Protein AF-K7RZB9-F1 (afdb_monomer_lite)

Structure (mmCIF, N/CA/C/O backbone):
data_AF-K7RZB9-F1
#
_entry.id   AF-K7RZB9-F1
#
loop_
_atom_site.group_PDB
_atom_site.id
_atom_site.type_symbol
_atom_site.label_atom_id
_atom_site.label_alt_id
_atom_site.label_comp_id
_atom_site.label_asym_id
_atom_site.label_entity_id
_atom_site.label_seq_id
_atom_site.pdbx_PDB_ins_code
_atom_site.Cartn_x
_atom_site.Cartn_y
_atom_site.Cartn_z
_atom_site.occupancy
_atom_site.B_iso_or_equiv
_atom_site.auth_seq_id
_atom_site.auth_comp_id
_atom_site.auth_asym_id
_atom_site.auth_atom_id
_atom_site.pdbx_PDB_model_num
ATOM 1 N N . HIS A 1 1 ? 23.917 3.919 10.708 1.00 86.81 1 HIS A N 1
ATOM 2 C CA . HIS A 1 1 ? 23.517 2.500 10.833 1.00 86.81 1 HIS A CA 1
ATOM 3 C C . HIS A 1 1 ? 22.229 2.370 11.640 1.00 86.81 1 HIS A C 1
ATOM 5 O O . HIS A 1 1 ? 21.268 1.880 11.075 1.00 86.81 1 HIS A O 1
ATOM 11 N N . ALA A 1 2 ? 22.162 2.907 12.866 1.00 94.69 2 ALA A N 1
ATOM 12 C CA . ALA A 1 2 ? 20.962 2.867 13.715 1.00 94.69 2 ALA A CA 1
ATOM 13 C C . ALA A 1 2 ? 19.659 3.330 13.028 1.00 94.69 2 ALA A C 1
ATOM 15 O O . ALA A 1 2 ? 18.684 2.592 13.051 1.00 94.69 2 ALA A O 1
ATOM 16 N N . LEU A 1 3 ? 19.664 4.478 12.334 1.00 95.19 3 LEU A N 1
ATOM 17 C CA . LEU A 1 3 ? 18.465 4.980 11.637 1.00 95.19 3 LEU A CA 1
ATOM 18 C C . LEU A 1 3 ? 17.928 4.010 10.572 1.00 95.19 3 LEU A C 1
ATOM 20 O O . LEU A 1 3 ? 16.728 3.806 10.491 1.00 95.19 3 LEU A O 1
ATOM 24 N N . ARG A 1 4 ? 18.812 3.340 9.817 1.00 93.81 4 ARG A N 1
ATOM 25 C CA . ARG A 1 4 ? 18.403 2.329 8.822 1.00 93.81 4 ARG A CA 1
ATOM 26 C C . ARG A 1 4 ? 17.806 1.077 9.461 1.00 93.81 4 ARG A C 1
ATOM 28 O O . ARG A 1 4 ? 17.101 0.332 8.797 1.00 93.81 4 ARG A O 1
ATOM 35 N N . THR A 1 5 ? 18.158 0.788 10.710 1.00 92.56 5 THR A N 1
ATOM 36 C CA . THR A 1 5 ? 17.563 -0.321 11.460 1.00 92.56 5 THR A CA 1
ATOM 37 C C . THR A 1 5 ? 16.203 0.086 12.012 1.00 92.56 5 THR A C 1
ATOM 39 O O . THR A 1 5 ? 15.276 -0.707 11.916 1.00 92.56 5 THR A O 1
ATOM 42 N N . ALA A 1 6 ? 16.083 1.314 12.526 1.00 92.38 6 ALA A N 1
ATOM 43 C CA . ALA A 1 6 ? 14.823 1.862 13.020 1.00 92.38 6 ALA A CA 1
ATOM 44 C C . ALA A 1 6 ? 13.774 1.994 11.904 1.00 92.38 6 ALA A C 1
ATOM 46 O O . ALA A 1 6 ? 12.635 1.607 12.098 1.00 92.38 6 ALA A O 1
ATOM 47 N N . GLU A 1 7 ? 14.167 2.437 10.707 1.00 93.44 7 GLU A N 1
ATOM 48 C CA . GLU A 1 7 ? 13.262 2.570 9.554 1.00 93.44 7 GLU A CA 1
ATOM 49 C C . GLU A 1 7 ? 12.552 1.257 9.192 1.00 93.44 7 GLU A C 1
ATOM 51 O O . GLU A 1 7 ? 11.417 1.278 8.733 1.00 93.44 7 GLU A O 1
ATOM 56 N N . LYS A 1 8 ? 13.181 0.098 9.436 1.00 92.38 8 LYS A N 1
ATOM 57 C CA . LYS A 1 8 ? 12.597 -1.200 9.073 1.00 92.38 8 LYS A CA 1
ATOM 58 C C . LYS A 1 8 ? 11.256 -1.463 9.738 1.00 92.38 8 LYS A C 1
ATOM 60 O O . LYS A 1 8 ? 10.449 -2.134 9.112 1.00 92.38 8 LYS A O 1
ATOM 65 N N . SER A 1 9 ? 11.032 -0.973 10.960 1.00 92.38 9 SER A N 1
ATOM 66 C CA . SER A 1 9 ? 9.755 -1.190 11.644 1.00 92.38 9 SER A CA 1
ATOM 67 C C . SER A 1 9 ? 8.604 -0.408 11.020 1.00 92.38 9 SER A C 1
ATOM 69 O O . SER A 1 9 ? 7.463 -0.798 11.192 1.00 92.38 9 SER A O 1
ATOM 71 N N . LEU A 1 10 ? 8.904 0.659 10.275 1.00 93.81 10 LEU A N 1
ATOM 72 C CA . LEU A 1 10 ? 7.909 1.507 9.613 1.00 93.81 10 LEU A CA 1
ATOM 73 C C . LEU A 1 10 ? 7.630 1.065 8.169 1.00 93.81 10 LEU A C 1
ATOM 75 O O . LEU A 1 10 ? 6.734 1.585 7.509 1.00 93.81 10 LEU A O 1
ATOM 79 N N . LEU A 1 11 ? 8.427 0.137 7.632 1.00 96.69 11 LEU A N 1
ATOM 80 C CA . LEU A 1 11 ? 8.294 -0.298 6.248 1.00 96.69 11 LEU A CA 1
ATOM 81 C C . LEU A 1 11 ? 7.316 -1.474 6.115 1.00 96.69 11 LEU A C 1
ATOM 83 O O . LEU A 1 11 ? 7.296 -2.373 6.962 1.00 96.69 11 LEU A O 1
ATOM 87 N N . PRO A 1 12 ? 6.574 -1.544 4.993 1.00 98.00 12 PRO A N 1
ATOM 88 C CA . PRO A 1 12 ? 5.819 -2.733 4.632 1.00 98.00 12 PRO A CA 1
ATOM 89 C C . PRO A 1 12 ? 6.683 -3.991 4.666 1.00 98.00 12 PRO A C 1
ATOM 91 O O . PRO A 1 12 ? 7.826 -4.001 4.200 1.00 98.00 12 PRO A O 1
ATOM 94 N N . GLY A 1 13 ? 6.101 -5.052 5.214 1.00 96.75 13 GLY A N 1
ATOM 95 C CA . GLY A 1 13 ? 6.758 -6.340 5.387 1.00 96.75 13 GLY A CA 1
ATOM 96 C C . GLY A 1 13 ? 7.441 -6.556 6.738 1.00 96.75 13 GLY A C 1
ATOM 97 O O . GLY A 1 13 ? 8.184 -7.522 6.879 1.00 96.75 13 GLY A O 1
ATOM 98 N N . TYR A 1 14 ? 7.225 -5.664 7.711 1.00 97.31 14 TYR A N 1
ATOM 99 C CA . TYR A 1 14 ? 7.712 -5.835 9.083 1.00 97.31 14 TYR A CA 1
ATOM 100 C C . TYR A 1 14 ? 6.700 -6.522 10.009 1.00 97.31 14 TYR A C 1
ATOM 102 O O . TYR A 1 14 ? 7.058 -7.435 10.752 1.00 97.31 14 TYR A O 1
ATOM 110 N N . HIS A 1 15 ? 5.440 -6.082 9.973 1.00 97.31 15 HIS A N 1
ATOM 111 C CA . HIS A 1 15 ? 4.393 -6.597 10.853 1.00 97.31 15 HIS A CA 1
ATOM 112 C C . HIS A 1 15 ? 3.755 -7.872 10.277 1.00 97.31 15 HIS A C 1
ATOM 114 O O . HIS A 1 15 ? 3.395 -7.884 9.095 1.00 97.31 15 HIS A O 1
ATOM 120 N N . PRO A 1 16 ? 3.573 -8.933 11.084 1.00 97.75 16 PRO A N 1
ATOM 121 C CA . PRO A 1 16 ? 2.820 -10.110 10.671 1.00 97.75 16 PRO A CA 1
ATOM 122 C C . PRO A 1 16 ? 1.315 -9.805 10.633 1.00 97.75 16 PRO A C 1
ATOM 124 O O . PRO A 1 16 ? 0.797 -9.081 11.479 1.00 97.75 16 PRO A O 1
ATOM 127 N N . PHE A 1 17 ? 0.606 -10.391 9.671 1.00 97.75 17 PHE A N 1
ATOM 128 C CA . PHE A 1 17 ? -0.844 -10.277 9.518 1.00 97.75 17 PHE A CA 1
ATOM 129 C C . PHE A 1 17 ? -1.412 -11.507 8.804 1.00 97.75 17 PHE A C 1
ATOM 131 O O . PHE A 1 17 ? -0.680 -12.274 8.177 1.00 97.75 17 PHE A O 1
ATOM 138 N N . GLU A 1 18 ? -2.729 -11.671 8.866 1.00 97.94 18 GLU A N 1
ATOM 139 C CA . GLU A 1 18 ? -3.458 -12.739 8.188 1.00 97.94 18 GLU A CA 1
ATOM 140 C C . GLU A 1 18 ? -4.722 -12.176 7.531 1.00 97.94 18 GLU A C 1
ATOM 142 O O . GLU A 1 18 ? -5.323 -11.223 8.024 1.00 97.94 18 GLU A O 1
ATOM 147 N N . TRP A 1 19 ? -5.114 -12.772 6.405 1.00 97.94 19 TRP A N 1
ATOM 148 C CA . TRP A 1 19 ? -6.389 -12.499 5.749 1.00 97.94 19 TRP A CA 1
ATOM 149 C C . TRP A 1 19 ? -7.316 -13.693 5.923 1.00 97.94 19 TRP A C 1
ATOM 151 O O . TRP A 1 19 ? -6.971 -14.806 5.522 1.00 97.94 19 TRP A O 1
ATOM 161 N N . GLU A 1 20 ? -8.511 -13.441 6.451 1.00 96.19 20 GLU A N 1
ATOM 162 C CA . GLU A 1 20 ? -9.566 -14.438 6.594 1.00 96.19 20 GLU A CA 1
ATOM 163 C C . GLU A 1 20 ? -10.818 -13.990 5.810 1.00 96.19 20 GLU A C 1
ATOM 165 O O . GLU A 1 20 ? -11.444 -12.992 6.172 1.00 96.19 20 GLU A O 1
ATOM 170 N N . PRO A 1 21 ? -11.204 -14.688 4.723 1.00 97.44 21 PRO A N 1
ATOM 171 C CA . PRO A 1 21 ? -10.501 -15.808 4.091 1.00 97.44 21 PRO A CA 1
ATOM 172 C C . PRO A 1 21 ? -9.210 -15.370 3.363 1.00 97.44 21 PRO A C 1
ATOM 174 O O . PRO A 1 21 ? -9.065 -14.192 3.023 1.00 97.44 21 PRO A O 1
ATOM 177 N N . PRO A 1 22 ? -8.298 -16.311 3.038 1.00 97.94 22 PRO A N 1
ATOM 178 C CA . PRO A 1 22 ? -7.085 -15.997 2.291 1.00 97.94 22 PRO A CA 1
ATOM 179 C C . PRO A 1 22 ? -7.374 -15.308 0.953 1.00 97.94 22 PRO A C 1
ATOM 181 O O . PRO A 1 22 ? -8.254 -15.721 0.190 1.00 97.94 22 PRO A O 1
ATOM 184 N N . LEU A 1 23 ? -6.588 -14.278 0.638 1.00 97.88 23 LEU A N 1
ATOM 185 C CA . LEU A 1 23 ? -6.722 -13.526 -0.606 1.00 97.88 23 LEU A CA 1
ATOM 186 C C . LEU A 1 23 ? -6.382 -14.389 -1.830 1.00 97.88 23 LEU A C 1
ATOM 188 O O . LEU A 1 23 ? -5.348 -15.056 -1.904 1.00 97.88 23 LEU A O 1
ATOM 192 N N . LYS A 1 24 ? -7.238 -14.330 -2.852 1.00 98.12 24 LYS A N 1
ATOM 193 C CA . LYS A 1 24 ? -7.022 -15.045 -4.114 1.00 98.12 24 LYS A CA 1
ATOM 194 C C . LYS A 1 24 ? -5.828 -14.456 -4.872 1.00 98.12 24 LYS A C 1
ATOM 196 O O . LYS A 1 24 ? -5.777 -13.253 -5.100 1.00 98.12 24 LYS A O 1
ATOM 201 N N . ASN A 1 25 ? -4.923 -15.319 -5.342 1.00 97.25 25 ASN A N 1
ATOM 202 C CA . ASN A 1 25 ? -3.728 -14.957 -6.125 1.00 97.25 25 ASN A CA 1
ATOM 203 C C . ASN A 1 25 ? -2.738 -14.017 -5.406 1.00 97.25 25 ASN A C 1
ATOM 205 O O . ASN A 1 25 ? -1.891 -13.407 -6.056 1.00 97.25 25 ASN A O 1
ATOM 209 N N . VAL A 1 26 ? -2.815 -13.917 -4.079 1.00 97.69 26 VAL A N 1
ATOM 210 C CA . VAL A 1 26 ? -1.861 -13.167 -3.256 1.00 97.69 26 VAL A CA 1
ATOM 211 C C . VAL A 1 26 ? -1.153 -14.156 -2.333 1.00 97.69 26 VAL A C 1
ATOM 213 O O . VAL A 1 26 ? -1.779 -15.037 -1.751 1.00 97.69 26 VAL A O 1
ATOM 216 N N . SER A 1 27 ? 0.174 -14.054 -2.238 1.00 97.00 27 SER A N 1
ATOM 217 C CA . SER A 1 27 ? 0.959 -14.895 -1.329 1.00 97.00 27 SER A CA 1
ATOM 218 C C . SER A 1 27 ? 0.660 -14.541 0.129 1.00 97.00 27 SER A C 1
ATOM 220 O O . SER A 1 27 ? 0.592 -13.363 0.467 1.00 97.00 27 SER A O 1
ATOM 222 N N . SER A 1 28 ? 0.575 -15.548 1.001 1.00 97.38 28 SER A N 1
ATOM 223 C CA . SER A 1 28 ? 0.438 -15.366 2.453 1.00 97.38 28 SER A CA 1
ATOM 224 C C . SER A 1 28 ? 1.724 -14.908 3.150 1.00 97.38 28 SER A C 1
ATOM 226 O O . SER A 1 28 ? 1.711 -14.680 4.353 1.00 97.38 28 SER A O 1
ATOM 228 N N . ASN A 1 29 ? 2.848 -14.788 2.431 1.00 97.62 29 ASN A N 1
ATOM 229 C CA . ASN A 1 29 ? 4.093 -14.302 3.018 1.00 97.62 29 ASN A CA 1
ATOM 230 C C . ASN A 1 29 ? 3.932 -12.836 3.444 1.00 97.62 29 ASN A C 1
ATOM 232 O O . ASN A 1 29 ? 3.626 -11.994 2.596 1.00 97.62 29 ASN A O 1
ATOM 236 N N . THR A 1 30 ? 4.155 -12.536 4.718 1.00 97.75 30 THR A N 1
ATOM 237 C CA . THR A 1 30 ? 4.081 -11.182 5.278 1.00 97.75 30 THR A CA 1
ATOM 238 C C . THR A 1 30 ? 5.384 -10.415 5.108 1.00 97.75 30 THR A C 1
ATOM 240 O O . THR A 1 30 ? 5.344 -9.196 5.059 1.00 97.75 30 THR A O 1
ATOM 243 N N . ASP A 1 31 ? 6.515 -11.095 4.909 1.00 97.06 31 ASP A N 1
ATOM 244 C CA . ASP A 1 31 ? 7.859 -10.502 4.888 1.00 97.06 31 ASP A CA 1
ATOM 245 C C . ASP A 1 31 ? 8.217 -9.978 3.485 1.00 97.06 31 ASP A C 1
ATOM 247 O O . ASP A 1 31 ? 9.229 -10.340 2.876 1.00 97.06 31 ASP A O 1
ATOM 251 N N . VAL A 1 32 ? 7.329 -9.159 2.916 1.00 96.56 32 VAL A N 1
ATOM 252 C CA . VAL A 1 32 ? 7.442 -8.630 1.551 1.00 96.56 32 VAL A CA 1
ATOM 253 C C . VAL A 1 32 ? 7.487 -7.106 1.583 1.00 96.56 32 VAL A C 1
ATOM 255 O O . VAL A 1 32 ? 6.470 -6.447 1.782 1.00 96.56 32 VAL A O 1
ATOM 258 N N . GLY A 1 33 ? 8.679 -6.555 1.346 1.00 96.38 33 GLY A N 1
ATOM 259 C CA . GLY A 1 33 ? 8.914 -5.114 1.240 1.00 96.38 33 GLY A CA 1
ATOM 260 C C . GLY A 1 33 ? 8.756 -4.578 -0.186 1.00 96.38 33 GLY A C 1
ATOM 261 O O . GLY A 1 33 ? 7.805 -4.901 -0.900 1.00 96.38 33 GLY A O 1
ATOM 262 N N . ILE A 1 34 ? 9.702 -3.739 -0.617 1.00 98.06 34 ILE A N 1
ATOM 263 C CA . ILE A 1 34 ? 9.713 -3.184 -1.977 1.00 98.06 34 ILE A CA 1
ATOM 264 C C . ILE A 1 34 ? 9.968 -4.310 -2.985 1.00 98.06 34 ILE A C 1
ATOM 266 O O . ILE A 1 34 ? 11.004 -4.973 -2.941 1.00 98.06 34 ILE A O 1
ATOM 270 N N . ILE A 1 35 ? 9.049 -4.479 -3.932 1.00 98.12 35 ILE A N 1
ATOM 271 C CA . ILE A 1 35 ? 9.138 -5.462 -5.013 1.00 98.12 35 ILE A CA 1
ATOM 272 C C . ILE A 1 35 ? 9.236 -4.786 -6.377 1.00 98.12 35 ILE A C 1
ATOM 274 O O . ILE A 1 35 ? 8.927 -3.601 -6.547 1.00 98.12 35 ILE A O 1
ATOM 278 N N . ASP A 1 36 ? 9.679 -5.557 -7.368 1.00 97.12 36 ASP A N 1
ATOM 279 C CA . ASP A 1 36 ? 9.704 -5.099 -8.747 1.00 97.12 36 ASP A CA 1
ATOM 280 C C . ASP A 1 36 ? 8.285 -4.922 -9.298 1.00 97.12 36 ASP A C 1
ATOM 282 O O . ASP A 1 36 ? 7.478 -5.854 -9.297 1.00 97.12 36 ASP A O 1
ATOM 286 N N . GLY A 1 37 ? 7.975 -3.714 -9.770 1.00 96.69 37 GLY A N 1
ATOM 287 C CA . GLY A 1 37 ? 6.637 -3.376 -10.253 1.00 96.69 37 GLY A CA 1
ATOM 288 C C . GLY A 1 37 ? 6.249 -4.151 -11.511 1.00 96.69 37 GLY A C 1
ATOM 289 O O . GLY A 1 37 ? 5.067 -4.429 -11.703 1.00 96.69 37 GLY A O 1
ATOM 290 N N . LEU A 1 38 ? 7.239 -4.606 -12.287 1.00 95.62 38 LEU A N 1
ATOM 291 C CA . LEU A 1 38 ? 7.045 -5.459 -13.464 1.00 95.62 38 LEU A CA 1
ATOM 292 C C . LEU A 1 38 ? 6.462 -6.834 -13.127 1.00 95.62 38 LEU A C 1
ATOM 294 O O . LEU A 1 38 ? 5.956 -7.511 -14.013 1.00 95.62 38 LEU A O 1
ATOM 298 N N . SER A 1 39 ? 6.501 -7.250 -11.856 1.00 94.56 39 SER A N 1
ATOM 299 C CA . SER A 1 39 ? 5.780 -8.428 -11.357 1.00 94.56 39 SER A CA 1
ATOM 300 C C . SER A 1 39 ? 6.043 -9.718 -12.156 1.00 94.56 39 SER A C 1
ATOM 302 O O . SER A 1 39 ? 5.150 -10.547 -12.308 1.00 94.56 39 SER A O 1
ATOM 304 N N . GLY A 1 40 ? 7.273 -9.894 -12.653 1.00 92.25 40 GLY A N 1
ATOM 305 C CA . GLY A 1 40 ? 7.693 -11.093 -13.384 1.00 92.25 40 GLY A CA 1
ATOM 306 C C . GLY A 1 40 ? 7.431 -11.080 -14.892 1.00 92.25 40 GLY A C 1
ATOM 307 O O . GLY A 1 40 ? 7.579 -12.128 -15.516 1.00 92.25 40 GLY A O 1
ATOM 308 N N . ILE A 1 41 ? 7.068 -9.935 -15.488 1.00 91.25 41 ILE A N 1
ATOM 309 C CA . ILE A 1 41 ? 7.002 -9.797 -16.952 1.00 91.25 41 ILE A CA 1
ATOM 310 C C . ILE A 1 41 ? 8.354 -10.191 -17.562 1.00 91.25 41 ILE A C 1
ATOM 312 O O . ILE A 1 41 ? 9.400 -9.663 -17.175 1.00 91.25 41 ILE A O 1
ATOM 316 N N . GLN A 1 42 ? 8.327 -11.134 -18.507 1.00 85.56 42 GLN A N 1
ATOM 317 C CA . GLN A 1 42 ? 9.526 -11.558 -19.220 1.00 85.56 42 GLN A CA 1
ATOM 318 C C . GLN A 1 42 ? 10.000 -10.443 -20.151 1.00 85.56 42 GLN A C 1
ATOM 320 O O . GLN A 1 42 ? 9.224 -9.878 -20.915 1.00 85.56 42 GLN A O 1
ATOM 325 N N . GLN A 1 43 ? 11.294 -10.142 -20.083 1.00 83.88 43 GLN A N 1
ATOM 326 C CA . GLN A 1 43 ? 11.951 -9.218 -20.997 1.00 83.88 43 GLN A CA 1
ATOM 327 C C . GLN A 1 43 ? 12.618 -10.038 -22.103 1.00 83.88 43 GLN A C 1
ATOM 329 O O . GLN A 1 43 ? 13.783 -10.417 -21.989 1.00 83.88 43 GLN A O 1
ATOM 334 N N . SER A 1 44 ? 11.845 -10.367 -23.139 1.00 90.69 44 SER A N 1
ATOM 335 C CA . SER A 1 44 ? 12.346 -10.982 -24.371 1.00 90.69 44 SER A CA 1
ATOM 336 C C . SER A 1 44 ? 12.315 -9.973 -25.513 1.00 90.69 44 SER A C 1
ATOM 338 O O . SER A 1 44 ? 11.444 -9.110 -25.558 1.00 90.69 44 SER A O 1
ATOM 340 N N . VAL A 1 45 ? 13.242 -10.106 -26.463 1.00 90.62 45 VAL A N 1
ATOM 341 C CA . VAL A 1 45 ? 13.252 -9.301 -27.699 1.00 90.62 45 VAL A CA 1
ATOM 342 C C . VAL A 1 45 ? 12.113 -9.666 -28.651 1.00 90.62 45 VAL A C 1
ATOM 344 O O . VAL A 1 45 ? 11.765 -8.868 -29.516 1.00 90.62 45 VAL A O 1
ATOM 347 N N . ASP A 1 46 ? 11.550 -10.864 -28.491 1.00 94.25 46 ASP A N 1
ATOM 348 C CA . ASP A 1 46 ? 10.419 -11.350 -29.285 1.00 94.25 46 ASP A CA 1
ATOM 349 C C . ASP A 1 46 ? 9.068 -10.841 -28.750 1.00 94.25 46 ASP A C 1
ATOM 351 O O . ASP A 1 46 ? 8.060 -10.892 -29.457 1.00 94.25 46 ASP A O 1
ATOM 355 N N . ASP A 1 47 ? 9.051 -10.351 -27.506 1.00 92.19 47 ASP A N 1
ATOM 356 C CA . ASP A 1 47 ? 7.859 -9.859 -26.820 1.00 92.19 47 ASP A CA 1
ATOM 357 C C . ASP A 1 47 ? 7.737 -8.329 -26.925 1.00 92.19 47 ASP A C 1
ATOM 359 O O . ASP A 1 47 ? 8.595 -7.629 -27.467 1.00 92.19 47 ASP A O 1
ATOM 363 N N . TYR A 1 48 ? 6.637 -7.783 -26.400 1.00 90.06 48 TYR A N 1
ATOM 364 C CA . TYR A 1 48 ? 6.429 -6.338 -26.372 1.00 90.06 48 TYR A CA 1
ATOM 365 C C . TYR A 1 48 ? 7.508 -5.647 -25.512 1.00 90.06 48 TYR A C 1
ATOM 367 O O . TYR A 1 48 ? 7.712 -6.060 -24.366 1.00 90.06 48 TYR A O 1
ATOM 375 N N . PRO A 1 49 ? 8.171 -4.587 -26.013 1.00 89.50 49 PRO A N 1
ATOM 376 C CA . PRO A 1 49 ? 9.244 -3.925 -25.281 1.00 89.50 49 PRO A CA 1
ATOM 377 C C . PRO A 1 49 ? 8.726 -3.292 -23.985 1.00 89.50 49 PRO A C 1
ATOM 379 O O . PRO A 1 49 ? 7.701 -2.607 -23.959 1.00 89.50 49 PRO A O 1
ATOM 382 N N . VAL A 1 50 ? 9.451 -3.532 -22.891 1.00 91.81 50 VAL A N 1
ATOM 383 C CA . VAL A 1 50 ? 9.126 -3.016 -21.557 1.00 91.81 50 VAL A CA 1
ATOM 384 C C . VAL A 1 50 ? 10.068 -1.864 -21.223 1.00 91.81 50 VAL A C 1
ATOM 386 O O . VAL A 1 50 ? 11.090 -2.037 -20.561 1.00 91.81 50 VAL A O 1
ATOM 389 N N . ASP A 1 51 ? 9.681 -0.671 -21.660 1.00 92.31 51 ASP A N 1
ATOM 390 C CA . ASP A 1 51 ? 10.452 0.569 -21.511 1.00 92.31 51 ASP A CA 1
ATOM 391 C C . ASP A 1 51 ? 10.060 1.323 -20.228 1.00 92.31 51 ASP A C 1
ATOM 393 O O . ASP A 1 51 ? 9.695 2.500 -20.225 1.00 92.31 51 ASP A O 1
ATOM 397 N N . THR A 1 52 ? 10.043 0.607 -19.100 1.00 94.50 52 THR A N 1
ATOM 398 C CA . THR A 1 52 ? 9.684 1.173 -17.796 1.00 94.50 52 THR A CA 1
ATOM 399 C C . THR A 1 52 ? 10.456 0.516 -16.657 1.00 94.50 52 THR A C 1
ATOM 401 O O . THR A 1 52 ? 10.796 -0.667 -16.691 1.00 94.50 52 THR A O 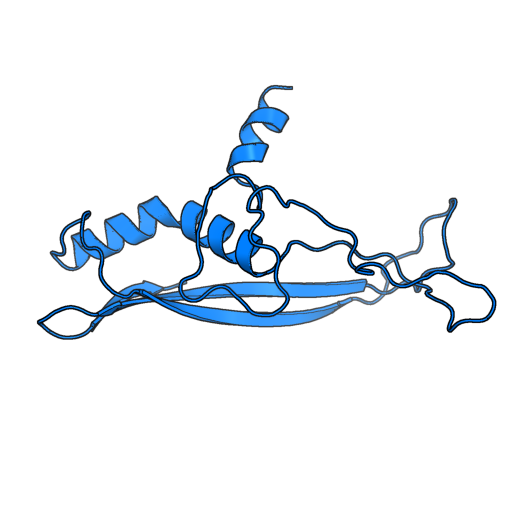1
ATOM 404 N N . ILE A 1 53 ? 10.716 1.298 -15.613 1.00 96.06 53 ILE A N 1
ATOM 405 C CA . ILE A 1 53 ? 11.285 0.832 -14.354 1.00 96.06 53 ILE A CA 1
ATOM 406 C C . ILE A 1 53 ? 10.252 1.122 -13.274 1.00 96.06 53 ILE A C 1
ATOM 408 O O . ILE A 1 53 ? 9.869 2.271 -13.067 1.00 96.06 53 ILE A O 1
ATOM 412 N N . ALA A 1 54 ? 9.819 0.082 -12.564 1.00 97.25 54 ALA A N 1
ATOM 413 C CA . ALA A 1 54 ? 8.777 0.205 -11.558 1.00 97.25 54 ALA A CA 1
ATOM 414 C C . ALA A 1 54 ? 9.192 -0.446 -10.236 1.00 97.25 54 ALA A C 1
ATOM 416 O O . ALA A 1 54 ? 9.836 -1.497 -10.192 1.00 97.25 54 ALA A O 1
ATOM 417 N N . LYS A 1 55 ? 8.784 0.174 -9.131 1.00 98.38 55 LYS A N 1
ATOM 418 C CA . LYS A 1 55 ? 8.863 -0.387 -7.781 1.00 98.38 55 LYS A CA 1
ATOM 419 C C . LYS A 1 55 ? 7.544 -0.127 -7.083 1.00 98.38 55 LYS A C 1
ATOM 421 O O . LYS A 1 55 ? 6.922 0.907 -7.303 1.00 98.38 55 LYS A O 1
ATOM 426 N N . ARG A 1 56 ? 7.110 -1.080 -6.269 1.00 98.44 56 ARG A N 1
ATOM 427 C CA . ARG A 1 56 ? 5.876 -0.968 -5.491 1.00 98.44 56 ARG A CA 1
ATOM 428 C C . ARG A 1 56 ? 5.986 -1.771 -4.210 1.00 98.44 56 ARG A C 1
ATOM 430 O O . ARG A 1 56 ? 6.810 -2.678 -4.113 1.00 98.44 56 ARG A O 1
ATOM 437 N N . PHE A 1 57 ? 5.106 -1.478 -3.270 1.00 98.50 57 PHE A N 1
ATOM 438 C CA . PHE A 1 57 ? 4.775 -2.412 -2.205 1.00 98.50 57 PHE A CA 1
ATOM 439 C C . PHE A 1 57 ? 3.656 -3.353 -2.665 1.00 98.50 57 PHE A C 1
ATOM 441 O O . PHE A 1 57 ? 2.929 -3.071 -3.628 1.00 98.50 57 PHE A O 1
ATOM 448 N N . ARG A 1 58 ? 3.516 -4.500 -1.996 1.00 98.25 58 ARG A N 1
ATOM 449 C CA . ARG A 1 58 ? 2.288 -5.292 -2.108 1.00 98.25 58 ARG A CA 1
ATOM 450 C C . ARG A 1 58 ? 1.177 -4.543 -1.368 1.00 98.25 58 ARG A C 1
ATOM 452 O O . ARG A 1 58 ? 1.432 -3.991 -0.302 1.00 98.25 58 ARG A O 1
ATOM 459 N N . TYR A 1 59 ? -0.011 -4.464 -1.961 1.00 98.31 59 TYR A N 1
ATOM 460 C CA . TYR A 1 59 ? -1.059 -3.553 -1.492 1.00 98.31 59 TYR A CA 1
ATOM 461 C C . TYR A 1 59 ? -1.511 -3.862 -0.058 1.00 98.31 59 TYR A C 1
ATOM 463 O O . TYR A 1 59 ? -1.608 -2.968 0.770 1.00 98.31 59 TYR A O 1
ATOM 471 N N . ASP A 1 60 ? -1.712 -5.140 0.250 1.00 98.31 60 ASP A N 1
ATOM 472 C CA . ASP A 1 60 ? -2.029 -5.643 1.586 1.00 98.31 60 ASP A CA 1
ATOM 473 C C . ASP A 1 60 ? -0.928 -5.335 2.612 1.00 98.31 60 ASP A C 1
ATOM 475 O O . ASP A 1 60 ? -1.225 -4.831 3.688 1.00 98.31 60 ASP A O 1
ATOM 479 N N . ALA A 1 61 ? 0.341 -5.566 2.267 1.00 98.25 61 ALA A N 1
ATOM 480 C CA . ALA A 1 61 ? 1.461 -5.263 3.159 1.00 98.25 61 ALA A CA 1
ATOM 481 C C . ALA A 1 61 ? 1.598 -3.752 3.425 1.00 98.25 61 ALA A C 1
ATOM 483 O O . ALA A 1 61 ? 1.925 -3.349 4.539 1.00 98.25 61 ALA A O 1
ATOM 484 N N . ALA A 1 62 ? 1.338 -2.916 2.414 1.00 98.38 62 ALA A N 1
ATOM 485 C CA . ALA A 1 62 ? 1.331 -1.463 2.561 1.00 98.38 62 ALA A CA 1
ATOM 486 C C . ALA A 1 62 ? 0.159 -0.976 3.418 1.00 98.38 62 ALA A C 1
ATOM 488 O O . ALA A 1 62 ? 0.346 -0.103 4.259 1.00 98.38 62 ALA A O 1
ATOM 489 N N . LEU A 1 63 ? -1.028 -1.560 3.230 1.00 98.25 63 LEU A N 1
ATOM 490 C CA . LEU A 1 63 ? -2.212 -1.244 4.020 1.00 98.25 63 LEU A CA 1
ATOM 491 C C . LEU A 1 63 ? -1.994 -1.572 5.500 1.00 98.25 63 LEU A C 1
ATOM 493 O O . LEU A 1 63 ? -2.313 -0.759 6.358 1.00 98.25 63 LEU A O 1
ATOM 497 N N . VAL A 1 64 ? -1.406 -2.734 5.793 1.00 98.06 64 VAL A N 1
ATOM 498 C CA . VAL A 1 64 ? -1.079 -3.140 7.166 1.00 98.06 64 VAL A CA 1
ATOM 499 C C . VAL A 1 64 ? -0.052 -2.199 7.780 1.00 98.06 64 VAL A C 1
ATOM 501 O O . VAL A 1 64 ? -0.264 -1.739 8.891 1.00 98.06 64 VAL A O 1
ATOM 504 N N . ALA A 1 65 ? 1.026 -1.866 7.066 1.00 98.00 65 ALA A N 1
ATOM 505 C CA . ALA A 1 65 ? 2.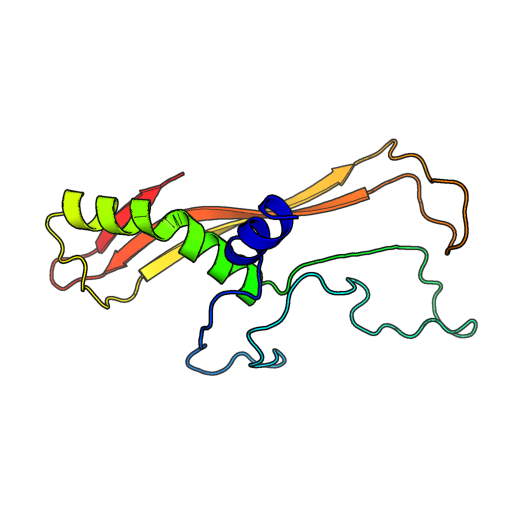017 -0.920 7.579 1.00 98.00 65 ALA A CA 1
ATOM 506 C C . ALA A 1 65 ? 1.399 0.450 7.895 1.00 98.00 65 ALA A C 1
ATOM 508 O O . ALA A 1 65 ? 1.662 0.990 8.961 1.00 98.00 65 ALA A O 1
ATOM 509 N N . ALA A 1 66 ? 0.531 0.967 7.019 1.00 98.19 66 ALA A N 1
ATOM 510 C CA . ALA A 1 66 ? -0.186 2.214 7.270 1.00 98.19 66 ALA A CA 1
ATOM 511 C C . ALA A 1 66 ? -1.122 2.115 8.488 1.00 98.19 66 ALA A C 1
ATOM 513 O O . ALA A 1 66 ? -1.175 3.037 9.286 1.00 98.19 66 ALA A O 1
ATOM 514 N N . LEU A 1 67 ? -1.833 0.998 8.669 1.00 97.75 67 LEU A N 1
ATOM 515 C CA . LEU A 1 67 ? -2.690 0.796 9.845 1.00 97.75 67 LEU A CA 1
ATOM 516 C C . LEU A 1 67 ? -1.892 0.692 11.149 1.00 97.75 67 LEU A C 1
ATOM 518 O O . LEU A 1 67 ? -2.347 1.195 12.169 1.00 97.75 67 LEU A O 1
ATOM 522 N N . MET A 1 68 ? -0.724 0.048 11.116 1.00 97.25 68 MET A N 1
ATOM 523 C CA . MET A 1 68 ? 0.154 -0.055 12.284 1.00 97.25 68 MET A CA 1
ATOM 524 C C . MET A 1 68 ? 0.789 1.292 12.645 1.00 97.25 68 MET A C 1
ATOM 526 O O . MET A 1 68 ? 1.012 1.555 13.819 1.00 97.25 68 MET A O 1
ATOM 530 N N . ASP A 1 69 ? 1.045 2.156 11.661 1.00 96.44 69 ASP A N 1
ATOM 531 C CA . ASP A 1 69 ? 1.517 3.526 11.904 1.00 96.44 69 ASP A CA 1
ATOM 532 C C . ASP A 1 69 ? 0.446 4.379 12.615 1.00 96.44 69 ASP A C 1
ATOM 534 O O . ASP A 1 69 ? 0.773 5.183 13.481 1.00 96.44 69 ASP A O 1
ATOM 538 N N . LEU A 1 70 ? -0.840 4.132 12.328 1.00 96.94 70 LEU A N 1
ATOM 539 C CA . LEU A 1 70 ? -1.981 4.793 12.981 1.00 96.94 70 LEU A CA 1
ATOM 540 C C . LEU A 1 70 ? -2.441 4.100 14.281 1.00 96.94 70 LEU A C 1
ATOM 542 O O . LEU A 1 70 ? -3.510 4.424 14.799 1.00 96.94 70 LEU A O 1
ATOM 546 N N . GLU A 1 71 ? -1.693 3.127 14.818 1.00 95.81 71 GLU A N 1
ATOM 547 C CA . GLU A 1 71 ? -2.127 2.329 15.979 1.00 95.81 71 GLU A CA 1
ATOM 548 C C . GLU A 1 71 ? -2.471 3.209 17.193 1.00 95.81 71 GLU A C 1
ATOM 550 O O . GLU A 1 71 ? -3.524 3.032 17.809 1.00 95.81 71 GLU A O 1
ATOM 555 N N . GLU A 1 72 ? -1.623 4.188 17.516 1.00 96.25 72 GLU A N 1
ATOM 556 C CA . GLU A 1 72 ? -1.837 5.077 18.665 1.00 96.25 72 GLU A CA 1
ATOM 557 C C . GLU A 1 72 ? -3.102 5.937 18.501 1.00 96.25 72 GLU A C 1
ATOM 559 O O . GLU A 1 72 ? -3.887 6.072 19.441 1.00 96.25 72 GLU A O 1
ATOM 564 N N . GLU A 1 73 ? -3.345 6.446 17.294 1.00 96.81 73 GLU A N 1
ATOM 565 C CA . GLU A 1 73 ? -4.495 7.294 16.964 1.00 96.81 73 GLU A CA 1
ATOM 566 C C . GLU A 1 73 ? -5.805 6.495 16.964 1.00 96.81 73 GLU A C 1
ATOM 568 O O . GLU A 1 73 ? -6.831 6.964 17.456 1.00 96.81 73 GLU A O 1
ATOM 573 N N . ILE A 1 74 ? -5.772 5.248 16.482 1.00 95.81 74 ILE A N 1
ATOM 574 C CA . ILE A 1 74 ? -6.904 4.315 16.548 1.00 95.81 74 ILE A CA 1
ATOM 575 C C . ILE A 1 74 ? -7.280 4.039 18.010 1.00 95.81 74 ILE A C 1
ATOM 577 O O . ILE A 1 74 ? -8.462 4.083 18.361 1.00 95.81 74 ILE A O 1
ATOM 581 N N . LEU A 1 75 ? -6.291 3.775 18.871 1.00 95.69 75 LEU A N 1
ATOM 582 C CA . LEU A 1 75 ? -6.510 3.524 20.298 1.00 95.69 75 LEU A CA 1
ATOM 583 C C . LEU A 1 75 ? -7.035 4.771 21.025 1.00 95.69 75 LEU A C 1
ATOM 585 O O . LEU A 1 75 ? -7.931 4.668 21.862 1.00 95.69 75 LEU A O 1
ATOM 589 N N . GLU A 1 76 ? -6.527 5.960 20.703 1.00 96.12 76 GLU A N 1
ATOM 590 C CA . GLU A 1 76 ? -7.051 7.224 21.235 1.00 96.12 76 GLU A CA 1
ATOM 591 C C . GLU A 1 76 ? -8.493 7.495 20.771 1.00 96.12 76 GLU A C 1
ATOM 593 O O . GLU A 1 76 ? -9.344 7.921 21.563 1.00 96.12 76 GLU A O 1
ATOM 598 N N . GLY A 1 77 ? -8.803 7.177 19.515 1.00 95.50 77 GLY A N 1
ATOM 599 C CA . GLY A 1 77 ? -10.148 7.255 18.957 1.00 95.50 77 GLY A CA 1
ATOM 600 C C . GLY A 1 77 ? -11.144 6.349 19.681 1.00 95.50 77 GLY A C 1
ATOM 601 O O . GLY A 1 77 ? -12.252 6.780 20.003 1.00 95.50 77 GLY A O 1
ATOM 602 N N . LEU A 1 78 ? -10.746 5.115 20.011 1.00 94.94 78 LEU A N 1
ATOM 603 C CA . LEU A 1 78 ? -11.565 4.200 20.817 1.00 94.94 78 LEU A CA 1
ATOM 604 C C . LEU A 1 78 ? -11.862 4.785 22.204 1.00 94.94 78 LEU A C 1
ATOM 606 O O . LEU A 1 78 ? -13.029 4.845 22.600 1.00 94.94 78 LEU A O 1
ATOM 610 N N . LYS A 1 79 ? -10.842 5.308 22.895 1.00 94.69 79 LYS A N 1
ATOM 611 C CA . LYS A 1 79 ? -10.992 5.941 24.219 1.00 94.69 79 LYS A CA 1
ATOM 612 C C . LYS A 1 79 ? -11.940 7.126 24.197 1.00 94.69 79 LYS A C 1
ATOM 614 O O . LYS A 1 79 ? -12.761 7.272 25.095 1.00 94.69 79 LYS A O 1
ATOM 619 N N . THR A 1 80 ? -11.843 7.964 23.169 1.00 94.25 80 THR A N 1
ATOM 620 C CA . THR A 1 80 ? -12.692 9.156 23.012 1.00 94.25 80 THR A CA 1
ATOM 621 C C . THR A 1 80 ? -14.172 8.795 22.846 1.00 94.25 80 THR A C 1
ATOM 623 O O . THR A 1 80 ? -15.049 9.592 23.176 1.00 94.25 80 THR A O 1
ATOM 626 N N . HIS A 1 81 ? -14.459 7.582 22.374 1.00 91.06 81 HIS A N 1
ATOM 627 C CA . HIS A 1 81 ? -15.806 7.033 22.249 1.00 91.06 81 HIS A CA 1
ATOM 628 C C . HIS A 1 81 ? -16.219 6.125 23.423 1.00 91.06 81 HIS A C 1
ATOM 630 O O . HIS A 1 81 ? -17.222 5.421 23.307 1.00 91.06 81 HIS A O 1
ATOM 636 N N . ASP A 1 82 ? -15.476 6.142 24.538 1.00 92.50 82 ASP A N 1
ATOM 637 C CA . ASP A 1 82 ? -15.688 5.285 25.715 1.00 92.50 82 ASP A CA 1
ATOM 638 C C . ASP A 1 82 ? -15.680 3.778 25.377 1.00 92.50 82 ASP A C 1
ATOM 640 O O . ASP A 1 82 ? -16.378 2.971 26.000 1.00 92.50 82 ASP A O 1
ATOM 644 N N . LEU A 1 83 ? -14.898 3.386 24.365 1.00 91.81 83 LEU A N 1
ATOM 645 C CA . LEU A 1 83 ? -14.726 1.998 23.941 1.00 91.81 83 LEU A CA 1
ATOM 646 C C . LEU A 1 83 ? -13.449 1.402 24.530 1.00 91.81 83 LEU A C 1
ATOM 648 O O . LEU A 1 83 ? -12.467 2.100 24.766 1.00 91.81 83 LEU A O 1
ATOM 652 N N . ASP A 1 84 ? -13.476 0.091 24.766 1.00 89.81 84 ASP A N 1
ATOM 653 C CA . ASP A 1 84 ? -12.329 -0.647 25.294 1.00 89.81 84 ASP A CA 1
ATOM 654 C C . ASP A 1 84 ? -11.207 -0.747 24.242 1.00 89.81 84 ASP A C 1
ATOM 656 O O . ASP A 1 84 ? -11.454 -1.142 23.101 1.00 89.81 84 ASP A O 1
ATOM 660 N N . ASP A 1 85 ? -9.966 -0.461 24.640 1.00 87.56 85 ASP A N 1
ATOM 661 C CA . ASP A 1 85 ? -8.750 -0.635 23.834 1.00 87.56 85 ASP A CA 1
ATOM 662 C C . ASP A 1 85 ? -8.572 -2.089 23.349 1.00 87.56 85 ASP A C 1
ATOM 664 O O . ASP A 1 85 ? -7.900 -2.345 22.352 1.00 87.56 85 ASP A O 1
ATOM 668 N N . TYR A 1 86 ? -9.182 -3.065 24.035 1.00 86.62 86 TYR A N 1
ATOM 669 C CA . TYR A 1 86 ? -9.170 -4.478 23.640 1.00 86.62 86 TYR A CA 1
ATOM 670 C C . TYR A 1 86 ? -10.322 -4.872 22.700 1.00 86.62 86 TYR A C 1
ATOM 672 O O . TYR A 1 86 ? -10.495 -6.064 22.416 1.00 86.62 86 TYR A O 1
ATOM 680 N N . LEU A 1 87 ? -11.130 -3.917 22.224 1.00 87.62 87 LEU A N 1
ATOM 681 C CA . LEU A 1 87 ? -12.262 -4.185 21.342 1.00 87.62 87 LEU A CA 1
ATOM 682 C C . LEU A 1 87 ? -11.795 -4.797 20.012 1.00 87.62 87 LEU A C 1
ATOM 684 O O . LEU A 1 87 ? -11.246 -4.132 19.138 1.00 87.62 87 LEU A O 1
ATOM 688 N N . LYS A 1 88 ? -12.097 -6.083 19.822 1.00 81.94 88 LYS A N 1
ATOM 689 C CA . LYS A 1 88 ? -11.845 -6.830 18.577 1.00 81.94 88 LYS A CA 1
ATOM 690 C C . LYS A 1 88 ? -13.071 -6.814 17.660 1.00 81.94 88 LYS A C 1
ATOM 692 O O . LYS A 1 88 ? -13.568 -7.865 17.259 1.00 81.94 88 LYS A O 1
ATOM 697 N N . GLY A 1 89 ? -13.607 -5.621 17.408 1.00 78.81 89 GLY A N 1
ATOM 698 C CA . GLY A 1 89 ? -14.759 -5.420 16.527 1.00 78.81 89 GLY A CA 1
ATOM 699 C C . GLY A 1 89 ? -14.361 -5.391 15.047 1.00 78.81 89 GLY A C 1
ATOM 700 O O . GLY A 1 89 ? -13.191 -5.174 14.731 1.00 78.81 89 GLY A O 1
ATOM 701 N N . PRO A 1 90 ? -15.304 -5.590 14.109 1.00 90.56 90 PRO A N 1
ATOM 702 C CA . PRO A 1 90 ? -15.023 -5.360 12.701 1.00 90.56 90 PRO A CA 1
ATOM 703 C C . PRO A 1 90 ? -14.799 -3.860 12.473 1.00 90.56 90 PRO A C 1
ATOM 705 O O . PRO A 1 90 ? -15.725 -3.046 12.574 1.00 90.56 90 PRO A O 1
ATOM 708 N N . PHE A 1 91 ? -13.557 -3.501 12.159 1.00 95.62 91 PHE A N 1
ATOM 709 C CA . PHE A 1 91 ? -13.200 -2.165 11.704 1.00 95.62 91 PHE A CA 1
ATOM 710 C C . PHE A 1 91 ? -13.474 -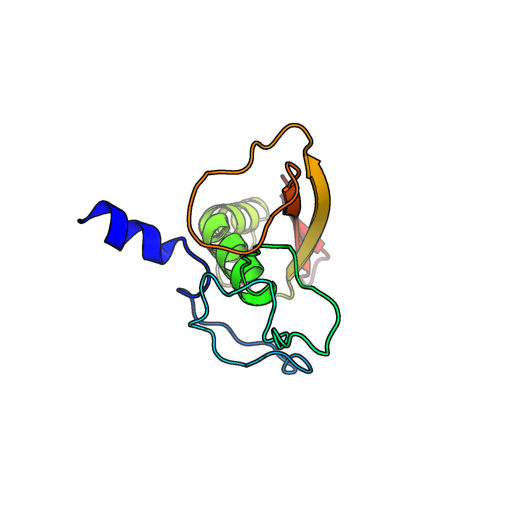2.054 10.205 1.00 95.62 91 PHE A C 1
ATOM 712 O O . PHE A 1 91 ? -13.089 -2.908 9.408 1.00 95.62 91 PHE A O 1
ATOM 719 N N . THR A 1 92 ? -14.147 -0.981 9.816 1.00 97.06 92 THR A N 1
ATOM 720 C CA . THR A 1 92 ? -14.338 -0.579 8.427 1.00 97.06 92 THR A CA 1
ATOM 721 C C . THR A 1 92 ? -13.369 0.548 8.126 1.00 97.06 92 THR A C 1
ATOM 723 O O . THR A 1 92 ? -13.464 1.626 8.711 1.00 97.06 92 THR A O 1
ATOM 726 N N . VAL A 1 93 ? -12.444 0.291 7.209 1.00 97.88 93 VAL A N 1
ATOM 727 C CA . VAL A 1 93 ? -11.424 1.249 6.782 1.00 97.88 93 VAL A CA 1
ATOM 728 C C . VAL A 1 93 ? -11.819 1.796 5.416 1.00 97.88 93 VAL A C 1
ATOM 730 O O . VAL A 1 93 ? -11.986 1.037 4.461 1.00 97.88 93 VAL A O 1
ATOM 733 N N . VAL A 1 94 ? -11.979 3.113 5.312 1.00 98.38 94 VAL A N 1
ATOM 734 C CA . VAL A 1 94 ? -12.237 3.796 4.041 1.00 98.38 94 VAL A CA 1
ATOM 735 C C . VAL A 1 94 ? -10.905 4.238 3.460 1.00 98.38 94 VAL A C 1
ATOM 737 O O . VAL A 1 94 ? -10.206 5.052 4.055 1.00 98.38 94 VAL A O 1
ATOM 740 N N . VAL A 1 95 ? -10.568 3.725 2.280 1.00 98.62 95 VAL A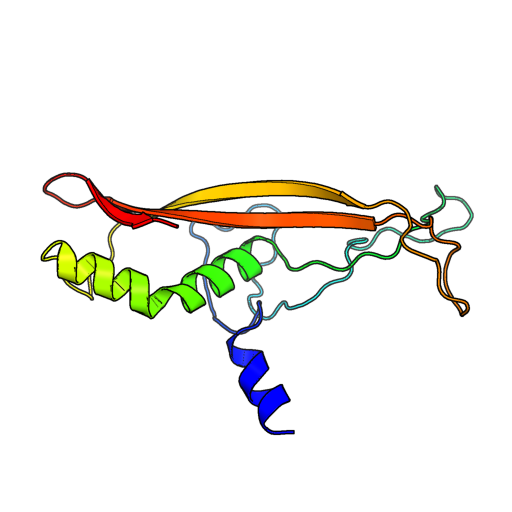 N 1
ATOM 741 C CA . VAL A 1 95 ? -9.310 4.029 1.592 1.00 98.62 95 VAL A CA 1
ATOM 742 C C . VAL A 1 95 ? -9.603 4.866 0.354 1.00 98.62 95 VAL A C 1
ATOM 744 O O . VAL A 1 95 ? -10.400 4.471 -0.496 1.00 98.62 95 VAL A O 1
ATOM 747 N N . LYS A 1 96 ? -8.952 6.023 0.237 1.00 98.50 96 LYS A N 1
ATOM 748 C CA . LYS A 1 96 ? -8.937 6.811 -0.995 1.00 98.50 96 LYS A CA 1
ATOM 749 C C . LYS A 1 96 ? -7.716 6.427 -1.808 1.00 98.50 96 LYS A C 1
ATOM 751 O O . LYS A 1 96 ? -6.590 6.647 -1.379 1.00 98.50 96 LYS A O 1
ATOM 756 N N . GLU A 1 97 ? -7.944 5.918 -3.006 1.00 98.50 97 GLU A N 1
ATOM 757 C CA . GLU A 1 97 ? -6.889 5.637 -3.976 1.00 98.50 97 GLU A CA 1
ATOM 758 C C . GLU A 1 97 ? -6.672 6.843 -4.892 1.00 98.50 97 GLU A C 1
ATOM 760 O O . GLU A 1 97 ? -7.588 7.621 -5.176 1.00 98.50 97 GLU A O 1
ATOM 765 N N . SER A 1 98 ? -5.439 7.046 -5.342 1.00 98.00 98 SER A N 1
ATOM 766 C CA . SER A 1 98 ? -5.082 8.135 -6.246 1.00 98.00 98 SER A CA 1
ATOM 767 C C . SER A 1 98 ? -3.949 7.712 -7.173 1.00 98.00 98 SER A C 1
ATOM 769 O O . SER A 1 98 ? -3.042 6.975 -6.797 1.00 98.00 98 SER A O 1
ATOM 771 N N . CYS A 1 99 ? -4.020 8.169 -8.419 1.00 98.31 99 CYS A N 1
ATOM 772 C CA . CYS A 1 99 ? -3.018 7.889 -9.435 1.00 98.31 99 CYS A CA 1
ATOM 773 C C . CYS A 1 99 ? -2.788 9.158 -10.246 1.00 98.31 99 CYS A C 1
ATOM 775 O O . CYS A 1 99 ? -3.728 9.695 -10.837 1.00 98.31 99 CYS A O 1
ATOM 777 N N . ASP A 1 100 ? -1.552 9.643 -10.242 1.00 97.88 100 ASP A N 1
ATOM 778 C CA . ASP A 1 100 ? -1.168 10.869 -10.925 1.00 97.88 100 ASP A CA 1
ATOM 779 C C . ASP A 1 100 ? 0.076 10.661 -11.796 1.00 97.88 100 ASP A C 1
ATOM 781 O O . ASP A 1 100 ? 0.967 9.863 -11.491 1.00 97.88 100 ASP A O 1
ATOM 785 N N . GLY A 1 101 ? 0.091 11.351 -12.937 1.00 97.94 101 GLY A N 1
ATOM 786 C CA . GLY A 1 101 ? 1.206 11.359 -13.873 1.00 97.94 101 GLY A CA 1
ATOM 787 C C . GLY A 1 101 ? 1.998 12.652 -13.748 1.00 97.94 101 GLY A C 1
ATOM 788 O O . GLY A 1 101 ? 1.423 13.739 -13.719 1.00 97.94 101 GLY A O 1
ATOM 789 N N . MET A 1 102 ? 3.320 12.534 -13.735 1.00 97.94 102 MET A N 1
ATOM 790 C CA . MET A 1 102 ? 4.255 13.651 -13.708 1.00 97.94 102 MET A CA 1
ATOM 791 C C . MET A 1 102 ? 4.986 13.737 -15.049 1.00 97.94 102 MET A C 1
ATOM 793 O O . MET A 1 102 ? 5.525 12.741 -15.541 1.00 97.94 102 MET A O 1
ATOM 797 N N . GLY A 1 103 ? 4.985 14.928 -15.647 1.00 96.56 103 GLY A N 1
ATOM 798 C CA . GLY A 1 103 ? 5.859 15.269 -16.769 1.00 96.56 103 GLY A CA 1
ATOM 799 C C . GLY A 1 103 ? 7.220 15.773 -16.290 1.00 96.56 103 GLY A C 1
ATOM 800 O O . GLY A 1 103 ? 7.421 15.966 -15.092 1.00 96.56 103 GLY A O 1
ATOM 801 N N . ASP A 1 104 ? 8.125 15.995 -17.241 1.00 96.19 104 ASP A N 1
ATOM 802 C CA . ASP A 1 104 ? 9.435 16.621 -17.023 1.00 96.19 104 ASP A CA 1
ATOM 803 C C . ASP A 1 104 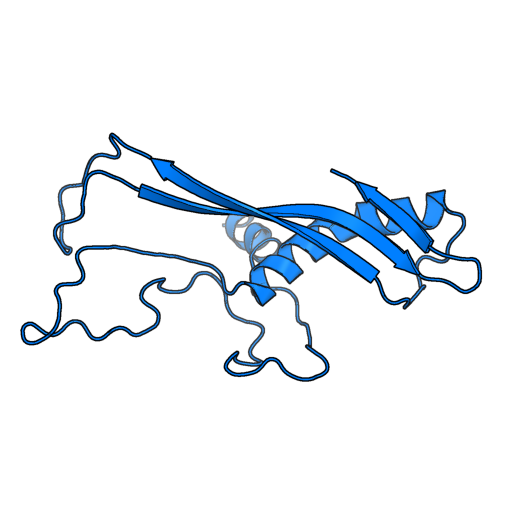? 10.302 15.900 -15.972 1.00 96.19 104 ASP A C 1
ATOM 805 O O . ASP A 1 104 ? 11.050 16.514 -15.209 1.00 96.19 104 ASP A O 1
ATOM 809 N N . VAL A 1 105 ? 10.206 14.566 -15.928 1.00 97.56 105 VAL A N 1
ATOM 810 C CA . VAL A 1 105 ? 11.014 13.717 -15.045 1.00 97.56 105 VAL A CA 1
ATOM 811 C C . VAL A 1 105 ? 12.210 13.203 -15.838 1.00 97.56 105 VAL A C 1
ATOM 813 O O . VAL A 1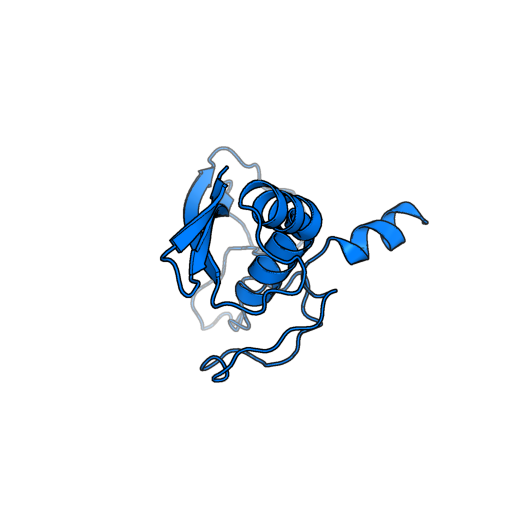 105 ? 12.126 12.145 -16.449 1.00 97.56 105 VAL A O 1
ATOM 816 N N . SER A 1 106 ? 13.308 13.960 -15.856 1.00 96.81 106 SER A N 1
ATOM 817 C CA . SER A 1 106 ? 14.459 13.667 -16.721 1.00 96.81 106 SER A CA 1
ATOM 818 C C . SER A 1 106 ? 15.027 12.259 -16.542 1.00 96.81 106 SER A C 1
ATOM 820 O O . SER A 1 106 ? 15.261 11.795 -15.418 1.00 96.81 106 SER A O 1
ATOM 822 N N . GLU A 1 107 ? 15.318 11.614 -17.669 1.00 97.69 107 GLU A N 1
ATOM 823 C CA . GLU A 1 107 ? 15.997 10.325 -17.689 1.00 97.69 107 GLU A CA 1
ATOM 824 C C . GLU A 1 107 ? 17.448 10.493 -17.213 1.00 97.69 107 GLU A C 1
ATOM 826 O O . GLU A 1 107 ? 18.132 11.483 -17.492 1.00 97.69 107 GLU A O 1
ATOM 831 N N . LYS A 1 108 ? 17.944 9.510 -16.458 1.00 97.38 108 LYS A N 1
ATOM 832 C CA . LYS A 1 108 ? 19.349 9.476 -16.046 1.00 97.38 108 LYS A CA 1
ATOM 833 C C . LYS A 1 108 ? 20.163 8.682 -17.057 1.00 97.38 108 LYS A C 1
ATOM 835 O O . LYS A 1 108 ? 19.778 7.584 -17.438 1.00 97.38 108 LYS A O 1
ATOM 840 N N . HIS A 1 109 ? 21.357 9.177 -17.378 1.00 97.19 109 HIS A N 1
ATOM 841 C CA . HIS A 1 109 ? 22.370 8.375 -18.062 1.00 97.19 109 HIS A CA 1
ATOM 842 C C . HIS A 1 109 ? 22.721 7.131 -17.232 1.00 97.19 109 HIS A C 1
ATOM 844 O O . HIS A 1 109 ? 22.833 7.209 -16.004 1.00 97.19 109 HIS A O 1
ATOM 850 N N . GLY A 1 110 ? 22.967 6.004 -17.897 1.00 95.88 110 GLY A N 1
ATOM 851 C CA . GLY A 1 110 ? 23.378 4.768 -17.239 1.00 95.88 110 GLY A CA 1
ATOM 852 C C . GLY A 1 110 ? 22.972 3.524 -18.017 1.00 95.88 110 GLY A C 1
ATOM 853 O O . GLY A 1 110 ? 22.593 3.596 -19.182 1.00 95.88 110 GLY A O 1
ATOM 854 N N . CYS A 1 111 ? 23.077 2.375 -17.353 1.00 94.38 111 CYS A N 1
ATOM 855 C CA . CYS A 1 111 ? 22.579 1.107 -17.873 1.00 94.38 111 CYS A CA 1
ATOM 856 C C . CYS A 1 111 ? 21.082 0.973 -17.565 1.00 94.38 111 CYS A C 1
ATOM 858 O O . CYS A 1 111 ? 20.663 1.263 -16.444 1.00 94.38 111 CYS A O 1
ATOM 860 N N . GLY A 1 112 ? 20.305 0.460 -18.513 1.00 92.19 112 GLY A N 1
ATOM 861 C CA . GLY A 1 112 ? 18.874 0.215 -18.344 1.00 92.19 112 GLY A CA 1
ATOM 862 C C . GLY A 1 112 ? 18.138 0.251 -19.682 1.00 92.19 112 GLY A C 1
ATOM 863 O O . GLY A 1 112 ? 18.767 0.537 -20.705 1.00 92.19 112 GLY A O 1
ATOM 864 N N . PRO A 1 113 ? 16.831 -0.060 -19.692 1.00 92.94 113 PRO A N 1
ATOM 865 C CA . PRO A 1 113 ? 15.992 0.253 -20.841 1.00 92.94 113 PRO A CA 1
ATOM 866 C C . PRO A 1 113 ? 15.932 1.772 -21.029 1.00 92.94 113 PRO A C 1
ATOM 868 O O . PRO A 1 113 ? 16.090 2.518 -20.060 1.00 92.94 113 PRO A O 1
ATOM 871 N N . ALA A 1 114 ? 15.673 2.220 -22.256 1.00 94.81 114 ALA A N 1
ATOM 872 C CA . ALA A 1 114 ? 15.296 3.611 -22.477 1.00 94.81 114 ALA A CA 1
ATOM 873 C C . ALA A 1 114 ? 13.967 3.859 -21.755 1.00 94.81 114 ALA A C 1
ATOM 875 O O . ALA A 1 114 ? 13.015 3.108 -21.961 1.00 94.81 114 ALA A O 1
ATOM 876 N N . VAL A 1 115 ? 13.899 4.866 -20.889 1.00 96.62 115 VAL A N 1
ATOM 877 C CA . VAL A 1 115 ? 12.677 5.191 -20.143 1.00 96.62 115 VAL A CA 1
ATOM 878 C C . VAL A 1 115 ? 12.132 6.557 -20.558 1.00 96.62 115 VAL A C 1
ATOM 880 O O . VAL A 1 115 ? 12.899 7.473 -20.844 1.00 96.62 115 VAL A O 1
ATOM 883 N N . PRO A 1 116 ? 10.802 6.744 -20.594 1.00 95.88 116 PRO A N 1
ATOM 884 C CA . PRO A 1 116 ? 10.230 8.053 -20.879 1.00 95.88 116 PRO A CA 1
ATOM 885 C C . PRO A 1 116 ? 10.572 9.053 -19.766 1.00 95.88 116 PRO A C 1
ATOM 887 O O . PRO A 1 116 ? 10.593 8.688 -18.591 1.00 95.88 116 PRO A O 1
ATOM 890 N N . GLU A 1 117 ? 10.720 10.338 -20.111 1.00 97.19 117 GLU A N 1
ATOM 891 C CA . GLU A 1 117 ? 10.907 11.427 -19.133 1.00 97.19 117 GLU A CA 1
ATOM 892 C C . GLU A 1 117 ? 9.601 11.809 -18.402 1.00 97.19 117 GLU A C 1
ATOM 894 O O . GLU A 1 117 ? 9.175 12.967 -18.332 1.00 97.19 117 GLU A O 1
ATOM 899 N N . LYS A 1 118 ? 8.887 10.789 -17.931 1.00 97.38 118 LYS A N 1
ATOM 900 C CA . LYS A 1 118 ? 7.593 10.863 -17.263 1.00 97.38 118 LYS A CA 1
ATOM 901 C C . LYS A 1 118 ? 7.570 9.824 -16.155 1.00 97.38 118 LYS A C 1
ATOM 903 O O . LYS A 1 118 ? 8.125 8.738 -16.300 1.00 97.38 118 LYS A O 1
ATOM 908 N N . ALA A 1 119 ? 6.859 10.121 -15.079 1.00 97.81 119 ALA A N 1
ATOM 909 C CA . ALA A 1 119 ? 6.606 9.163 -14.013 1.00 97.81 119 ALA A CA 1
ATOM 910 C C . ALA A 1 119 ? 5.106 9.013 -13.778 1.00 97.81 119 ALA A C 1
ATOM 912 O O . ALA A 1 119 ? 4.327 9.930 -14.027 1.00 97.81 119 ALA A O 1
ATOM 913 N N . VAL A 1 120 ? 4.709 7.852 -13.271 1.00 98.25 120 VAL A N 1
ATOM 914 C CA . VAL A 1 120 ? 3.370 7.625 -12.729 1.00 98.25 120 VAL A CA 1
ATOM 915 C C . VAL A 1 120 ? 3.539 7.228 -11.278 1.00 98.25 120 VAL A C 1
ATOM 917 O O . VAL A 1 120 ? 4.365 6.371 -10.958 1.00 98.25 120 VAL A O 1
ATOM 920 N N . ARG A 1 121 ? 2.753 7.845 -10.405 1.00 98.25 121 ARG A N 1
ATOM 921 C CA . ARG A 1 121 ? 2.686 7.492 -8.997 1.00 98.25 121 ARG A CA 1
ATOM 922 C C . ARG A 1 121 ? 1.279 7.029 -8.675 1.00 98.25 121 ARG A C 1
ATOM 924 O O . ARG A 1 121 ? 0.308 7.733 -8.925 1.00 98.25 121 ARG A O 1
ATOM 931 N N . PHE A 1 122 ? 1.205 5.847 -8.086 1.00 98.62 122 PHE A N 1
ATOM 932 C CA . PHE A 1 122 ? 0.007 5.365 -7.425 1.00 98.62 122 PHE A CA 1
ATOM 933 C C . PHE A 1 122 ? 0.188 5.537 -5.916 1.00 98.62 122 PHE A C 1
ATOM 935 O O . PHE A 1 122 ? 1.247 5.203 -5.380 1.00 98.62 122 PHE A O 1
ATOM 942 N N . SER A 1 123 ? -0.830 6.049 -5.239 1.00 98.44 123 SER A N 1
ATOM 943 C CA . SER A 1 123 ? -0.862 6.217 -3.791 1.00 98.44 123 SER A CA 1
ATOM 944 C C . SER A 1 123 ? -2.248 5.906 -3.239 1.00 98.44 123 SER A C 1
ATOM 946 O O . SER A 1 123 ? -3.241 5.851 -3.967 1.00 98.44 123 SER A O 1
ATOM 948 N N . PHE A 1 124 ? -2.312 5.708 -1.929 1.00 98.62 124 PHE A N 1
ATOM 949 C CA . PHE A 1 124 ? -3.567 5.645 -1.203 1.00 98.62 124 PHE A CA 1
ATOM 950 C C . PHE A 1 124 ? -3.454 6.428 0.105 1.00 98.62 124 PHE A C 1
ATOM 952 O O . PHE A 1 124 ? -2.352 6.673 0.596 1.00 98.62 124 PHE A O 1
ATOM 959 N N . THR A 1 125 ? -4.604 6.801 0.650 1.00 98.38 125 THR A N 1
ATOM 960 C CA . THR A 1 125 ? -4.753 7.462 1.947 1.00 98.38 125 THR A CA 1
ATOM 961 C C . THR A 1 125 ? -5.850 6.746 2.723 1.00 98.38 125 THR A C 1
ATOM 963 O O . THR A 1 125 ? -6.912 6.449 2.165 1.00 98.38 125 THR A O 1
ATOM 966 N N . LEU A 1 126 ? -5.602 6.452 3.998 1.00 98.19 126 LEU A N 1
ATOM 967 C CA . LEU A 1 126 ? -6.636 5.980 4.913 1.00 98.19 126 LEU A CA 1
ATOM 968 C C . LEU A 1 126 ? -7.493 7.190 5.292 1.00 98.19 126 LEU A C 1
ATOM 970 O O . LEU A 1 126 ? -7.029 8.070 5.989 1.00 98.19 126 LEU A O 1
ATOM 974 N N . MET A 1 127 ? -8.715 7.279 4.770 1.00 98.25 127 MET A N 1
ATOM 975 C CA . MET A 1 127 ? -9.575 8.454 4.963 1.00 98.25 127 MET A CA 1
ATOM 976 C C . MET A 1 127 ? -10.303 8.429 6.301 1.00 98.25 127 MET A C 1
ATOM 978 O O . MET A 1 127 ? -10.541 9.467 6.902 1.00 98.25 127 MET A O 1
ATOM 982 N N . SER A 1 128 ? -10.767 7.251 6.716 1.00 98.06 128 SER A N 1
ATOM 983 C CA . SER A 1 128 ? -11.436 7.088 8.003 1.00 98.06 128 SER A CA 1
ATOM 984 C C . SER A 1 128 ? -11.451 5.633 8.435 1.00 98.06 128 SER A C 1
ATOM 986 O O . SER A 1 128 ? -11.438 4.722 7.601 1.00 98.06 128 SER A O 1
ATOM 988 N N . ILE A 1 129 ? -11.525 5.424 9.745 1.00 97.75 129 ILE A N 1
ATOM 989 C CA . ILE A 1 129 ? -11.701 4.110 10.357 1.00 97.75 129 ILE A CA 1
ATOM 990 C C . ILE A 1 129 ? -12.936 4.183 11.246 1.00 97.75 129 ILE A C 1
ATOM 992 O O . ILE A 1 129 ? -13.087 5.080 12.073 1.00 97.75 129 ILE A O 1
ATOM 996 N N . THR A 1 130 ? -13.853 3.246 11.039 1.00 97.00 130 THR A N 1
ATOM 997 C CA . THR A 1 130 ? -15.103 3.133 11.792 1.00 97.00 130 THR A CA 1
ATOM 998 C C . THR A 1 130 ? -15.171 1.767 12.443 1.00 97.00 130 THR A C 1
ATOM 1000 O O . THR A 1 130 ? -14.934 0.762 11.782 1.00 97.00 130 THR A O 1
ATOM 1003 N N . VAL A 1 131 ? -15.531 1.704 13.718 1.00 95.31 131 VAL A N 1
ATOM 1004 C CA . VAL A 1 131 ? -15.765 0.448 14.432 1.00 95.31 131 VAL A CA 1
ATOM 1005 C C . VAL A 1 131 ? -17.264 0.219 14.597 1.00 95.31 131 VAL A C 1
ATOM 1007 O O . VAL A 1 131 ? -18.013 1.146 14.909 1.00 95.31 131 VAL A O 1
ATOM 1010 N N . THR A 1 132 ? -17.717 -1.013 14.356 1.00 91.56 132 THR A N 1
ATOM 1011 C CA . THR A 1 132 ? -19.101 -1.422 14.645 1.00 91.56 132 THR A CA 1
ATOM 1012 C C . THR A 1 132 ? -19.150 -2.164 15.976 1.00 91.56 132 THR A C 1
ATOM 1014 O O . THR A 1 132 ? -18.345 -3.062 16.216 1.00 91.56 132 THR A O 1
ATOM 1017 N N . HIS A 1 133 ? -20.107 -1.801 16.824 1.00 86.75 133 HIS A N 1
ATOM 1018 C CA . HIS A 1 133 ? -20.323 -2.360 18.159 1.00 86.75 133 HIS A CA 1
ATOM 1019 C C . HIS A 1 133 ? -21.826 -2.492 18.462 1.00 86.75 133 HIS A C 1
ATOM 1021 O O . HIS A 1 133 ? -22.662 -1.986 17.710 1.00 86.75 133 HIS A O 1
ATOM 1027 N N . ASP A 1 134 ? -22.186 -3.097 19.594 1.00 81.44 134 ASP A N 1
ATOM 1028 C CA . ASP A 1 134 ? -23.581 -3.392 19.968 1.00 81.44 134 ASP A CA 1
ATOM 1029 C C . ASP A 1 134 ? -24.523 -2.173 19.933 1.00 81.44 134 ASP A C 1
ATOM 1031 O O . ASP A 1 134 ? -25.721 -2.306 19.680 1.00 81.44 134 ASP A O 1
ATOM 1035 N N . HIS A 1 135 ? -23.986 -0.969 20.145 1.00 79.94 135 HIS A N 1
ATOM 1036 C CA . HIS A 1 135 ? -24.744 0.283 20.199 1.00 79.94 135 HIS A CA 1
ATOM 1037 C C . HIS A 1 135 ? -24.738 1.091 18.887 1.00 79.94 135 HIS A C 1
ATOM 1039 O O . HIS A 1 135 ? -25.174 2.240 18.878 1.00 79.94 135 HIS A O 1
ATOM 1045 N N . GLY A 1 136 ? -24.257 0.521 17.774 1.00 86.88 136 GLY A N 1
ATOM 1046 C CA . GLY A 1 136 ? -24.154 1.198 16.474 1.00 86.88 136 GLY A CA 1
ATOM 1047 C C . GLY A 1 136 ? -22.734 1.212 15.905 1.00 86.88 136 GLY A C 1
ATOM 1048 O O . GLY A 1 136 ? -21.990 0.247 16.049 1.00 86.88 136 GLY A O 1
ATOM 1049 N N . SER A 1 137 ? -22.349 2.302 15.248 1.00 91.75 137 SER A N 1
ATOM 1050 C CA . SER A 1 137 ? -21.013 2.474 14.668 1.00 91.75 137 SER A CA 1
ATOM 1051 C C . SER A 1 137 ? -20.404 3.802 15.102 1.00 91.75 137 SER A C 1
ATOM 1053 O O . SER A 1 137 ? -21.088 4.825 15.045 1.00 91.75 137 SER A O 1
ATOM 1055 N N . ALA A 1 138 ? -19.126 3.797 15.466 1.00 93.19 138 ALA A N 1
ATOM 1056 C CA . ALA A 1 138 ? -18.373 4.990 15.834 1.00 93.19 138 ALA A CA 1
ATOM 1057 C C . ALA A 1 138 ? -17.197 5.177 14.872 1.00 93.19 138 ALA A C 1
ATOM 1059 O O . ALA A 1 138 ? -16.453 4.235 14.599 1.00 93.19 138 ALA A O 1
ATOM 1060 N N . ARG A 1 139 ? -17.038 6.388 14.338 1.00 96.25 139 ARG A N 1
ATOM 1061 C CA . ARG A 1 139 ? -15.889 6.746 13.504 1.00 96.25 139 ARG A CA 1
ATOM 1062 C C . ARG A 1 139 ? -14.767 7.228 14.415 1.00 96.25 139 ARG A C 1
ATOM 1064 O O . ARG A 1 139 ? -14.879 8.308 14.975 1.00 96.25 139 ARG A O 1
ATOM 1071 N N . ILE A 1 140 ? -13.730 6.411 14.547 1.00 96.19 140 ILE A N 1
ATOM 1072 C CA . ILE A 1 140 ? -12.646 6.581 15.525 1.00 96.19 140 ILE A CA 1
ATOM 1073 C C . ILE A 1 140 ? -11.424 7.297 14.951 1.00 96.19 140 ILE A C 1
ATOM 1075 O O . ILE A 1 140 ? -10.606 7.799 15.704 1.00 96.19 140 ILE A O 1
ATOM 1079 N N . PHE A 1 141 ? -11.314 7.359 13.626 1.00 97.38 141 PHE A N 1
ATOM 1080 C CA . PHE A 1 141 ? -10.258 8.079 12.923 1.00 97.38 141 PHE A CA 1
ATOM 1081 C C . PHE A 1 141 ? -10.836 8.731 11.664 1.00 97.38 141 PHE A C 1
ATOM 1083 O O . PHE A 1 141 ? -11.680 8.134 10.981 1.00 97.38 141 PHE A O 1
ATOM 1090 N N . GLU A 1 142 ? -10.374 9.939 11.358 1.00 96.75 142 GLU A N 1
ATOM 1091 C CA . GLU A 1 142 ? -10.627 10.680 10.123 1.00 96.75 142 GLU A CA 1
ATOM 1092 C C . GLU A 1 142 ? -9.393 11.540 9.819 1.00 96.75 142 GLU A C 1
ATOM 1094 O O . GLU A 1 142 ? -8.907 12.225 10.717 1.00 96.75 142 GLU A O 1
ATOM 1099 N N . GLU A 1 143 ? -8.913 11.471 8.575 1.00 92.38 143 GLU A N 1
ATOM 1100 C CA . GLU A 1 143 ? -7.803 12.287 8.044 1.00 92.38 143 GLU A CA 1
ATOM 1101 C C . GLU A 1 143 ? -8.214 13.746 7.790 1.00 92.38 143 GLU A C 1
ATOM 1103 O O . GLU A 1 143 ? -9.293 13.966 7.181 1.00 92.38 143 GLU A O 1
#

Organism: NCBI:txid1081078

Sequence (143 aa):
HALRTAEKSLLPGYHPFEWEPPLKNVSSNTDVGIIDGLSGIQQSVDDYPVDTIAKRFRYDAALVAALMDLEEEILEGLKTHDLDDYLKGPFTVVVKESCDGMGDVSEKHGCGPAVPEKAVRFSFTLMSITVTHDHGSARIFEE

InterPro domains:
  IPR024627 V(D)J recombination-activating protein 1 [PTHR11539] (1-143)
  IPR058553 V(D)J recombination-activating protein 1, pre-RNase H domain [PF26025] (18-91)
  IPR058554 V(D)J recombination-activating protein 1, RNase H domain [PF26100] (93-143)

Foldseek 3Di:
DVVVVVVLLLFQQNDQDADVVHDPPDDNRRNWGKDWPCVPPDCDPVDDHDQDGDIDTDPVSVVVSVVVVCLVLLLVLCVVVVHDSPDPFDKDWDKDKDKDKDAQQDDDDDDDHHHHSMDMDIDMDGAWIWGQDPVGIGTSDGD

Radius of gyration: 19.68 Å; chains: 1; bounding box: 48×33×55 Å

Secondary structure (DSSP, 8-state):
-HHHHHGGGGSTTSS----SSPPTT--------SEETTTT----TTS-------EE--HHHHHHHHHHHTHHHHHHHHHHTT--TT----EEEEEEEEEEEES--PPPSSSS----S-EEEEEEEEEEEEEEETTEEEEEEE-

pLDDT: mean 95.08, std 4.05, range [78.81, 98.62]